Protein AF-A0A924H0B2-F1 (afdb_monomer_lite)

Sequence (111 aa):
MTLRTSGGLRGEFTFEPGPHEYWGKVPMYARLYEPGTTRDMLPYLENARVVRVRKALLIMGQEVIARSTKGKGERYRQTWVCTLERISPDDWPAPPRRGTGFDAADDDAIE

Secondary structure (DSSP, 8-state):
-----S----SEEEEEEPP--TTS---EEEEEE-TTS--BSSPPEEEEEEEEESSSEEEEEEEEE--STTSPPEEEEEEEEE-SSPPPGGGSPPPPPS-SS--TTTTS---

Structure (mmCIF, N/CA/C/O backbone):
data_AF-A0A924H0B2-F1
#
_entry.id   AF-A0A924H0B2-F1
#
loop_
_atom_site.group_PDB
_atom_site.id
_atom_site.type_symbol
_atom_site.label_atom_id
_atom_site.label_alt_id
_atom_site.label_comp_id
_atom_site.label_asym_id
_atom_site.label_entity_id
_atom_site.label_seq_id
_atom_site.pdbx_PDB_ins_code
_atom_site.Cartn_x
_atom_site.Cartn_y
_atom_site.Cartn_z
_atom_site.occupancy
_atom_site.B_iso_or_equiv
_atom_site.auth_seq_id
_atom_site.auth_comp_id
_atom_site.auth_asym_id
_atom_site.auth_atom_id
_atom_site.pdbx_PDB_model_num
ATOM 1 N N . MET A 1 1 ? 13.328 -14.811 9.791 1.00 30.42 1 MET A N 1
ATOM 2 C CA . MET A 1 1 ? 12.867 -13.423 9.588 1.00 30.42 1 MET A CA 1
ATOM 3 C C . MET A 1 1 ? 11.849 -13.124 10.673 1.00 30.42 1 MET A C 1
ATOM 5 O O . MET A 1 1 ? 10.769 -13.695 10.666 1.00 30.42 1 MET A O 1
ATOM 9 N N . THR A 1 2 ? 12.254 -12.364 11.684 1.0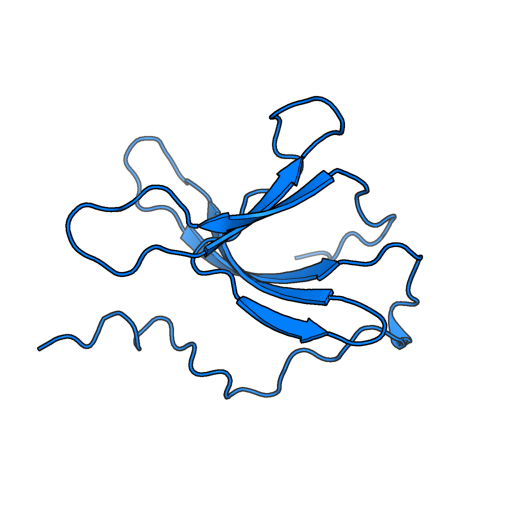0 26.73 2 THR A N 1
ATOM 10 C CA . THR A 1 2 ? 11.450 -12.101 12.881 1.00 26.73 2 THR A CA 1
ATOM 11 C C . THR A 1 2 ? 10.416 -11.027 12.553 1.00 26.73 2 THR A C 1
ATOM 13 O O . THR A 1 2 ? 10.789 -9.889 12.273 1.00 26.73 2 THR A O 1
ATOM 16 N N . LEU A 1 3 ? 9.130 -11.387 12.561 1.00 32.34 3 LEU A N 1
ATOM 17 C CA . LEU A 1 3 ? 8.014 -10.440 12.494 1.00 32.34 3 LEU A CA 1
ATOM 18 C C . LEU A 1 3 ? 8.101 -9.500 13.705 1.00 32.34 3 LEU A C 1
ATOM 20 O O . LEU A 1 3 ? 7.790 -9.887 14.829 1.00 32.34 3 LEU A O 1
ATOM 24 N N . ARG A 1 4 ? 8.564 -8.264 13.488 1.00 35.47 4 ARG A N 1
ATOM 25 C CA . ARG A 1 4 ? 8.480 -7.194 14.485 1.00 35.47 4 ARG A CA 1
ATOM 26 C C . ARG A 1 4 ? 7.049 -6.666 14.503 1.00 35.47 4 ARG A C 1
ATOM 28 O O . ARG A 1 4 ? 6.695 -5.784 13.731 1.00 35.47 4 ARG A O 1
ATOM 35 N N . THR A 1 5 ? 6.218 -7.209 15.382 1.00 55.94 5 THR A N 1
ATOM 36 C CA . THR A 1 5 ? 4.945 -6.591 15.758 1.00 55.94 5 THR A CA 1
ATOM 37 C C . THR A 1 5 ? 5.172 -5.620 16.913 1.00 55.94 5 THR A C 1
ATOM 39 O O . THR A 1 5 ? 5.369 -6.065 18.040 1.00 55.94 5 THR A O 1
ATOM 42 N N . SER A 1 6 ? 5.086 -4.310 16.669 1.00 42.09 6 SER A N 1
ATOM 43 C CA . SER A 1 6 ? 4.732 -3.339 17.719 1.00 42.09 6 SER A CA 1
ATOM 44 C C . SER A 1 6 ? 4.320 -1.993 17.109 1.00 42.09 6 SER A C 1
ATOM 46 O O . SER A 1 6 ? 5.095 -1.044 17.093 1.00 42.09 6 SER A O 1
ATOM 48 N N . GLY A 1 7 ? 3.084 -1.925 16.607 1.00 59.41 7 GLY A N 1
ATOM 49 C CA . GLY A 1 7 ? 2.452 -0.699 16.105 1.00 59.41 7 GLY A CA 1
ATOM 50 C C . GLY A 1 7 ? 2.417 -0.639 14.581 1.00 59.41 7 GLY A C 1
ATOM 51 O O . GLY A 1 7 ? 3.454 -0.558 13.936 1.00 59.41 7 GLY A O 1
ATOM 52 N N . GLY A 1 8 ? 1.217 -0.700 13.998 1.00 72.69 8 GLY A N 1
ATOM 53 C CA . GLY A 1 8 ? 1.047 -0.352 12.586 1.00 72.69 8 GLY A CA 1
ATOM 54 C C . GLY A 1 8 ? 1.469 1.101 12.350 1.00 72.69 8 GLY A C 1
ATOM 55 O O . GLY A 1 8 ? 1.297 1.943 13.234 1.00 72.69 8 GLY A O 1
ATOM 56 N N . LEU A 1 9 ? 2.027 1.390 11.175 1.00 86.88 9 LEU A N 1
ATOM 57 C CA . LEU A 1 9 ? 2.381 2.754 10.785 1.00 86.88 9 LEU A CA 1
ATOM 58 C C . LEU A 1 9 ? 1.115 3.550 10.449 1.00 86.88 9 LEU A C 1
ATOM 60 O O . LEU A 1 9 ? 0.160 3.007 9.893 1.00 86.88 9 LEU A O 1
ATOM 64 N N . ARG A 1 10 ? 1.112 4.838 10.801 1.00 88.56 10 ARG A N 1
ATOM 65 C CA . ARG A 1 10 ? 0.043 5.787 10.471 1.00 88.56 10 ARG A CA 1
ATOM 66 C C . ARG A 1 10 ? 0.618 6.889 9.598 1.00 88.56 10 ARG A C 1
ATOM 68 O O . ARG A 1 10 ? 1.608 7.50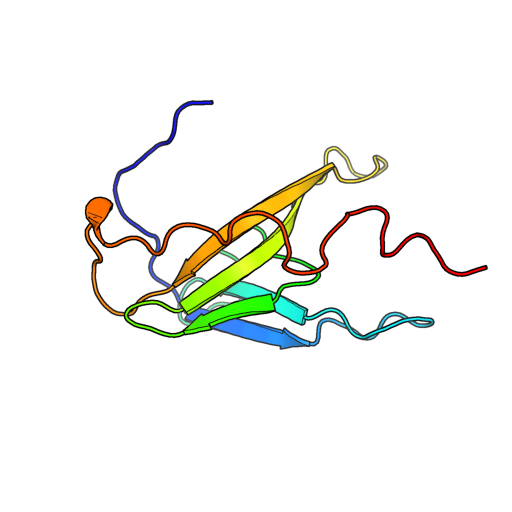2 9.978 1.00 88.56 10 ARG A O 1
ATOM 75 N N . GLY A 1 11 ? -0.029 7.125 8.469 1.00 91.75 11 GLY A N 1
ATOM 76 C CA . GLY A 1 11 ? 0.373 8.118 7.486 1.00 91.75 11 GLY A CA 1
ATOM 77 C C . GLY A 1 11 ? -0.745 8.365 6.483 1.00 91.75 11 GLY A C 1
ATOM 78 O O . GLY A 1 11 ? -1.863 7.870 6.656 1.00 91.75 11 GLY A O 1
ATOM 79 N N . GLU A 1 12 ? -0.432 9.114 5.437 1.00 93.06 12 GLU A N 1
ATOM 80 C CA . GLU A 1 12 ? -1.327 9.329 4.304 1.00 93.06 12 GLU A CA 1
ATOM 81 C C . GLU A 1 12 ? -1.134 8.211 3.285 1.00 93.06 12 GLU A C 1
ATOM 83 O O . GLU A 1 12 ? -0.022 7.939 2.836 1.00 93.06 12 GLU A O 1
ATOM 88 N N . PHE A 1 13 ? -2.222 7.527 2.948 1.00 93.38 13 PHE A N 1
ATOM 89 C CA . PHE A 1 13 ? -2.202 6.416 2.008 1.00 93.38 13 PHE A CA 1
ATOM 90 C C . PHE A 1 13 ? -2.706 6.868 0.636 1.00 93.38 13 PHE A C 1
ATOM 92 O O . PHE A 1 13 ? -3.796 7.438 0.550 1.00 93.38 13 PHE A O 1
ATOM 99 N N . THR A 1 14 ? -1.968 6.550 -0.432 1.00 94.06 14 THR A N 1
ATOM 100 C CA . THR A 1 14 ? -2.450 6.713 -1.812 1.00 94.06 14 THR A CA 1
ATOM 101 C C . THR A 1 14 ? -2.450 5.393 -2.569 1.00 94.06 14 THR A C 1
ATOM 103 O O . THR A 1 14 ? -1.605 4.516 -2.367 1.00 94.06 14 THR A O 1
ATOM 106 N N . PHE A 1 15 ? -3.438 5.265 -3.454 1.00 93.50 15 PHE A N 1
ATOM 107 C CA . PHE A 1 15 ? -3.559 4.183 -4.418 1.00 93.50 15 PHE A CA 1
ATOM 108 C C . PHE A 1 15 ? -3.821 4.796 -5.788 1.00 93.50 15 PHE A C 1
ATOM 110 O O . PHE A 1 15 ? -4.942 5.215 -6.080 1.00 93.50 15 PHE A O 1
ATOM 117 N N . GLU A 1 16 ? -2.777 4.905 -6.598 1.00 93.19 16 GLU A N 1
ATOM 118 C CA . GLU A 1 16 ? -2.791 5.727 -7.806 1.00 93.19 16 GLU A CA 1
ATOM 119 C C . GLU A 1 16 ? -2.050 5.051 -8.962 1.00 93.19 16 GLU A C 1
ATOM 121 O O . GLU A 1 16 ? -1.199 4.190 -8.725 1.00 93.19 16 GLU A O 1
ATOM 126 N N . PRO A 1 17 ? -2.366 5.401 -10.219 1.00 90.94 17 PRO A N 1
ATOM 127 C CA . PRO A 1 17 ? -1.589 4.937 -11.355 1.00 90.94 17 PRO A CA 1
ATOM 128 C C . PRO A 1 17 ? -0.146 5.444 -11.250 1.00 90.94 17 PRO A C 1
ATOM 130 O O . PRO A 1 17 ? 0.096 6.624 -10.996 1.00 90.94 17 PRO A O 1
ATOM 133 N N . GLY A 1 18 ? 0.812 4.548 -11.454 1.00 84.38 18 GLY A N 1
ATOM 134 C CA . GLY A 1 18 ? 2.220 4.880 -11.589 1.00 84.38 18 GLY A CA 1
ATOM 135 C C . GLY A 1 18 ? 2.502 5.681 -12.866 1.00 84.38 18 GLY A C 1
ATOM 136 O O . GLY A 1 18 ? 1.623 5.850 -13.718 1.00 84.38 18 GLY A O 1
ATOM 137 N N . PRO A 1 19 ? 3.736 6.187 -13.027 1.00 81.25 19 PRO A N 1
ATOM 138 C CA . PRO A 1 19 ? 4.137 6.865 -14.247 1.00 81.25 19 PRO A CA 1
ATOM 139 C C . PRO A 1 19 ? 3.943 5.926 -15.441 1.00 81.25 19 PRO A C 1
ATOM 141 O O . PRO A 1 19 ? 4.244 4.735 -15.371 1.00 81.25 19 PRO A O 1
ATOM 144 N N . HIS A 1 20 ? 3.413 6.471 -16.533 1.00 65.88 20 HIS A N 1
ATOM 145 C CA . HIS A 1 20 ? 3.164 5.708 -17.747 1.00 65.88 20 HIS A CA 1
ATOM 146 C C . HIS A 1 20 ? 4.500 5.206 -18.309 1.00 65.88 20 HIS A C 1
ATOM 148 O O . HIS A 1 20 ? 5.316 5.996 -18.786 1.00 65.88 20 HIS A O 1
ATOM 154 N N . GLU A 1 21 ? 4.734 3.896 -18.268 1.00 63.69 21 GLU A N 1
ATOM 155 C CA . GLU A 1 21 ? 5.851 3.302 -18.997 1.00 63.69 21 GLU A CA 1
ATOM 156 C C . GLU A 1 21 ? 5.509 3.267 -20.491 1.00 63.69 21 GLU A C 1
ATOM 158 O O . GLU A 1 21 ? 4.360 3.066 -20.879 1.00 63.69 21 GLU A O 1
ATOM 163 N N . TYR A 1 22 ? 6.497 3.513 -21.350 1.00 49.81 22 TYR A N 1
ATOM 164 C CA . TYR A 1 22 ? 6.289 3.795 -22.777 1.00 49.81 22 TYR A CA 1
ATOM 165 C C . TYR A 1 22 ? 5.663 2.638 -23.593 1.00 49.81 22 TYR A C 1
ATOM 167 O O . TYR A 1 22 ? 5.366 2.839 -24.767 1.00 49.81 22 TYR A O 1
ATOM 175 N N . TRP A 1 23 ? 5.448 1.451 -23.008 1.00 53.72 23 TRP A N 1
ATOM 176 C CA . TRP A 1 23 ? 5.117 0.228 -23.754 1.00 53.72 23 TRP A CA 1
ATOM 177 C C . TRP A 1 23 ? 4.207 -0.777 -23.014 1.00 53.72 23 TRP A C 1
ATOM 179 O O . TRP A 1 23 ? 4.209 -1.954 -23.364 1.00 53.72 23 TRP A O 1
ATOM 189 N N . GLY A 1 24 ? 3.426 -0.375 -22.000 1.00 63.91 24 GLY A N 1
ATOM 190 C CA . GLY A 1 24 ? 2.676 -1.350 -21.188 1.00 63.91 24 GLY A CA 1
ATOM 191 C C . GLY A 1 24 ? 1.443 -0.833 -20.446 1.00 63.91 24 GLY A C 1
ATOM 192 O O . GLY A 1 24 ? 1.040 0.322 -20.578 1.00 63.91 24 GLY A O 1
ATOM 193 N N . LYS A 1 25 ? 0.826 -1.727 -19.657 1.00 65.69 25 LYS A N 1
ATOM 194 C CA . LYS A 1 25 ? -0.258 -1.386 -18.720 1.00 65.69 25 LYS A CA 1
ATOM 195 C C . LYS A 1 25 ? 0.279 -0.410 -17.676 1.00 65.69 25 LYS A C 1
ATOM 197 O O . LYS A 1 25 ? 1.357 -0.632 -17.138 1.00 65.69 25 LYS A O 1
ATOM 202 N N . VAL A 1 26 ? -0.494 0.624 -17.352 1.00 76.81 26 VAL A N 1
ATOM 203 C CA . VAL A 1 26 ? -0.141 1.546 -16.267 1.00 76.81 26 VAL A CA 1
ATOM 204 C C . VAL A 1 26 ? -0.197 0.771 -14.942 1.00 76.81 26 VAL A C 1
ATOM 206 O O . VAL A 1 26 ? -1.286 0.310 -14.574 1.00 76.81 26 VAL A O 1
ATOM 209 N N . PRO A 1 27 ? 0.935 0.562 -14.242 1.00 85.00 27 PRO A N 1
ATOM 210 C CA . PRO A 1 27 ? 0.922 -0.156 -12.978 1.00 85.00 27 PRO A CA 1
ATOM 211 C C . PRO A 1 27 ? 0.182 0.685 -11.940 1.00 85.00 27 PRO A C 1
ATOM 213 O O . PRO A 1 27 ? 0.247 1.909 -11.958 1.00 85.00 27 PRO A O 1
ATOM 216 N N . MET A 1 28 ? -0.523 0.045 -11.015 1.00 91.94 28 MET A N 1
ATOM 217 C CA . MET A 1 28 ? -1.076 0.739 -9.852 1.00 91.94 28 MET A CA 1
ATOM 218 C C . MET A 1 28 ? -0.044 0.714 -8.729 1.00 91.94 28 MET A C 1
ATOM 220 O O . MET A 1 28 ? 0.530 -0.341 -8.453 1.00 91.94 28 MET A O 1
ATOM 224 N N . TYR A 1 29 ? 0.183 1.84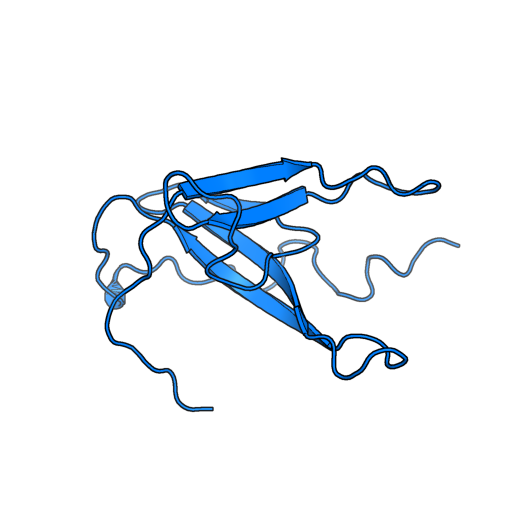9 -8.076 1.00 93.12 29 TYR A N 1
ATOM 225 C CA . TYR A 1 29 ? 1.078 1.975 -6.932 1.00 93.12 29 TYR A CA 1
ATOM 226 C C . TYR A 1 29 ? 0.293 2.168 -5.642 1.00 93.12 29 TYR A C 1
ATOM 228 O O . TYR A 1 29 ? -0.713 2.875 -5.608 1.00 93.12 29 TYR A O 1
ATOM 236 N N . ALA A 1 30 ? 0.769 1.534 -4.571 1.00 94.44 30 ALA A N 1
ATOM 237 C CA . ALA A 1 30 ? 0.290 1.771 -3.214 1.00 94.44 30 ALA A CA 1
ATOM 238 C C . ALA A 1 30 ? 1.417 2.384 -2.381 1.00 94.44 30 ALA A C 1
ATOM 240 O O . ALA A 1 30 ? 2.492 1.786 -2.265 1.00 94.44 30 ALA A O 1
ATOM 241 N N . ARG A 1 31 ? 1.177 3.575 -1.824 1.00 94.12 31 ARG A N 1
ATOM 242 C CA . ARG A 1 31 ? 2.185 4.371 -1.109 1.00 94.12 31 ARG A CA 1
ATOM 243 C C . ARG A 1 31 ? 1.655 4.809 0.247 1.00 94.12 31 ARG A C 1
ATOM 245 O O . ARG A 1 31 ? 0.461 5.055 0.408 1.00 94.12 31 ARG A O 1
ATOM 252 N N . LEU A 1 32 ? 2.551 4.864 1.228 1.00 93.75 32 LEU A N 1
ATOM 253 C CA . LEU A 1 32 ? 2.269 5.381 2.562 1.00 93.75 32 LEU A CA 1
ATOM 254 C C . LEU A 1 32 ? 3.279 6.483 2.863 1.00 93.75 32 LEU A C 1
ATOM 256 O O . LEU A 1 32 ? 4.472 6.196 2.961 1.00 93.75 32 LEU A O 1
ATOM 260 N N . TYR A 1 33 ? 2.799 7.708 3.041 1.00 92.81 33 TYR A N 1
ATOM 261 C CA . TYR A 1 33 ? 3.625 8.888 3.266 1.00 92.81 33 TYR A CA 1
ATOM 262 C C . TYR A 1 33 ? 3.484 9.435 4.677 1.00 92.81 33 TYR A C 1
ATOM 264 O O . TYR A 1 33 ? 2.445 9.291 5.327 1.00 92.81 33 TYR A O 1
ATOM 272 N N . GLU A 1 34 ? 4.526 10.124 5.126 1.00 93.38 34 GLU A N 1
ATOM 273 C CA . GLU A 1 34 ? 4.445 10.961 6.315 1.00 93.38 34 GLU A CA 1
ATOM 274 C C . GLU A 1 34 ? 3.510 12.156 6.027 1.00 93.38 34 GLU A C 1
ATOM 276 O O . GLU A 1 34 ? 3.717 12.837 5.016 1.00 93.38 34 GLU A O 1
ATOM 281 N N . PRO A 1 35 ? 2.483 12.416 6.867 1.00 90.38 35 PRO A N 1
ATOM 282 C CA . PRO A 1 35 ? 1.473 13.440 6.596 1.00 90.38 35 PRO A CA 1
ATOM 283 C C . PRO A 1 35 ? 2.069 14.818 6.303 1.00 90.38 35 PRO A C 1
ATOM 285 O O . PRO A 1 35 ? 2.962 15.280 7.015 1.00 90.38 35 PRO A O 1
ATOM 288 N N . GLY A 1 36 ? 1.567 15.484 5.261 1.00 90.44 36 GLY A N 1
ATOM 289 C CA . GLY A 1 36 ? 2.082 16.786 4.820 1.00 90.44 36 GLY A CA 1
ATOM 290 C C . GLY A 1 36 ? 3.458 16.748 4.138 1.00 90.44 36 GLY A C 1
ATOM 291 O O . GLY A 1 36 ? 4.051 17.801 3.904 1.00 90.44 36 GLY A O 1
ATOM 292 N N . THR A 1 37 ? 3.976 15.563 3.805 1.00 91.81 37 THR A N 1
ATOM 293 C CA . THR A 1 37 ? 5.242 15.390 3.078 1.00 91.81 37 THR A CA 1
ATOM 294 C C . THR A 1 37 ? 5.066 14.446 1.888 1.00 91.81 37 THR A C 1
ATOM 296 O O . THR A 1 37 ? 4.060 13.756 1.760 1.00 91.81 37 THR A O 1
ATOM 299 N N . THR A 1 38 ? 6.080 14.360 1.026 1.00 88.12 38 THR A N 1
ATOM 300 C CA . THR A 1 38 ? 6.163 13.343 -0.038 1.00 88.12 38 THR A CA 1
ATOM 301 C C . THR A 1 38 ? 7.088 12.184 0.339 1.00 88.12 38 THR A C 1
ATOM 303 O O . THR A 1 38 ? 7.551 11.446 -0.532 1.00 88.12 38 THR A O 1
ATOM 306 N N . ARG A 1 39 ? 7.451 12.062 1.623 1.00 91.00 39 ARG A N 1
ATOM 307 C CA . ARG A 1 39 ? 8.407 11.062 2.094 1.00 91.00 39 ARG A CA 1
ATOM 308 C C . ARG A 1 39 ? 7.693 9.735 2.318 1.00 91.00 39 ARG A C 1
ATOM 310 O O . ARG A 1 39 ? 6.853 9.629 3.209 1.00 91.00 39 ARG A O 1
ATOM 317 N N . ASP A 1 40 ? 8.080 8.720 1.552 1.00 89.31 40 ASP A N 1
ATOM 318 C CA . ASP A 1 40 ? 7.600 7.354 1.749 1.00 89.31 40 ASP A CA 1
ATOM 319 C C . ASP A 1 40 ? 8.048 6.812 3.124 1.00 89.31 40 ASP A C 1
ATOM 321 O O . ASP A 1 40 ? 9.232 6.831 3.475 1.00 89.31 40 ASP A O 1
ATOM 325 N N . MET A 1 41 ? 7.090 6.324 3.914 1.00 89.69 41 MET A N 1
ATOM 326 C CA . MET A 1 41 ? 7.314 5.654 5.204 1.00 89.69 41 MET A CA 1
ATOM 327 C C . MET A 1 41 ? 7.605 4.159 5.038 1.00 89.69 41 MET A C 1
ATOM 329 O O . MET A 1 41 ? 8.193 3.536 5.923 1.00 89.69 41 MET A O 1
ATOM 333 N N . LEU A 1 42 ? 7.167 3.586 3.918 1.00 89.12 42 LEU A N 1
ATOM 334 C CA . LEU A 1 42 ? 7.406 2.211 3.502 1.00 89.12 42 LEU A CA 1
ATOM 335 C C . LEU A 1 42 ? 7.809 2.205 2.025 1.00 89.12 42 LEU A C 1
ATOM 337 O O . LEU A 1 42 ? 7.329 3.056 1.276 1.00 89.12 42 LEU A O 1
ATOM 341 N N . PRO A 1 43 ? 8.624 1.235 1.580 1.00 89.69 43 PRO A N 1
ATOM 342 C CA . PRO A 1 43 ? 8.769 0.955 0.157 1.00 89.69 43 PRO A CA 1
ATOM 343 C C . PRO A 1 43 ? 7.393 0.803 -0.502 1.00 89.69 43 PRO A C 1
ATOM 345 O O . PRO A 1 43 ? 6.533 0.102 0.026 1.00 89.69 43 PRO A O 1
ATOM 348 N N . TYR A 1 44 ? 7.165 1.471 -1.629 1.00 90.25 44 TYR A N 1
ATOM 349 C CA . TYR A 1 44 ? 5.885 1.380 -2.324 1.00 90.25 44 TYR A CA 1
ATOM 350 C C . TYR A 1 44 ? 5.661 -0.016 -2.912 1.00 90.25 44 TYR A C 1
ATOM 352 O O . TYR A 1 44 ? 6.610 -0.750 -3.200 1.00 90.25 44 TYR A O 1
ATOM 360 N N . LEU A 1 45 ? 4.392 -0.372 -3.111 1.00 91.50 45 LEU A N 1
ATOM 361 C CA . LEU A 1 45 ? 4.034 -1.586 -3.838 1.00 91.50 45 LEU A CA 1
ATOM 362 C C . LEU A 1 45 ? 3.784 -1.264 -5.311 1.00 91.50 45 LEU A C 1
ATOM 364 O O . LEU A 1 45 ? 2.888 -0.481 -5.619 1.00 91.50 45 LEU A O 1
ATOM 368 N N . GLU A 1 46 ? 4.529 -1.908 -6.205 1.00 90.31 46 GLU A N 1
ATOM 369 C CA . GLU A 1 46 ? 4.257 -1.974 -7.643 1.00 90.31 46 GLU A CA 1
ATOM 370 C C . GLU A 1 46 ? 3.150 -2.989 -7.944 1.00 90.31 46 GLU A C 1
ATOM 372 O O . GLU A 1 46 ? 2.930 -3.938 -7.180 1.00 90.31 46 GLU A O 1
ATOM 377 N N . ASN A 1 47 ? 2.461 -2.811 -9.078 1.00 89.69 47 ASN A N 1
ATOM 378 C CA . ASN A 1 47 ? 1.379 -3.695 -9.530 1.00 89.69 47 ASN A CA 1
ATOM 379 C C . ASN A 1 47 ? 0.327 -3.956 -8.438 1.00 89.69 47 ASN A C 1
ATOM 381 O O . ASN A 1 47 ? -0.238 -5.049 -8.332 1.00 89.69 47 ASN A O 1
ATOM 385 N N . ALA A 1 48 ? 0.093 -2.947 -7.601 1.00 91.56 48 ALA A N 1
ATOM 386 C CA . ALA A 1 48 ? -0.725 -3.044 -6.417 1.00 91.56 48 ALA A CA 1
ATOM 387 C C . ALA A 1 48 ? -2.200 -3.217 -6.783 1.00 91.56 48 ALA A C 1
ATOM 389 O O . ALA A 1 48 ? -2.724 -2.596 -7.704 1.00 91.56 48 ALA A O 1
ATOM 390 N N . ARG A 1 49 ? -2.910 -4.064 -6.043 1.00 90.12 49 ARG A N 1
ATOM 391 C CA . ARG A 1 49 ? -4.334 -4.328 -6.260 1.00 90.12 49 ARG A CA 1
ATOM 392 C C . ARG A 1 49 ? -5.060 -4.400 -4.935 1.00 90.12 49 ARG A C 1
ATOM 394 O O . ARG A 1 49 ? -4.591 -5.034 -3.988 1.00 90.12 49 ARG A O 1
ATOM 401 N N . VAL A 1 50 ? -6.248 -3.808 -4.900 1.00 90.06 50 VAL A N 1
ATOM 402 C CA . VAL A 1 50 ? -7.201 -4.025 -3.815 1.00 90.06 50 VAL A CA 1
ATOM 403 C C . VAL A 1 50 ? -7.781 -5.426 -3.968 1.00 90.06 50 VAL A C 1
ATOM 405 O O . VAL A 1 50 ? -8.494 -5.709 -4.927 1.00 90.06 50 VAL A O 1
ATOM 408 N N . VAL A 1 51 ? -7.478 -6.313 -3.025 1.00 87.88 51 VAL A N 1
ATOM 409 C CA . VAL A 1 51 ? -7.961 -7.704 -3.063 1.00 87.88 51 VAL A CA 1
ATOM 410 C C . VAL A 1 51 ? -9.194 -7.924 -2.192 1.00 87.88 51 VAL A C 1
ATOM 412 O O . VAL A 1 51 ? -9.926 -8.895 -2.383 1.00 87.88 51 VAL A O 1
ATOM 415 N N . ARG A 1 52 ? -9.434 -7.046 -1.211 1.00 82.25 52 ARG A N 1
ATOM 416 C CA . ARG A 1 52 ? -10.607 -7.112 -0.333 1.00 82.25 52 ARG A CA 1
ATOM 417 C C . ARG A 1 52 ? -10.876 -5.762 0.329 1.00 82.25 52 ARG A C 1
ATOM 419 O O . ARG A 1 52 ? -9.944 -5.117 0.798 1.00 82.25 52 ARG A O 1
ATOM 426 N N . VAL A 1 53 ? -12.156 -5.406 0.450 1.00 83.50 53 VAL A N 1
ATOM 427 C CA . VAL A 1 53 ? -12.640 -4.262 1.239 1.00 83.50 53 VAL A CA 1
ATOM 428 C C . VAL A 1 53 ? -13.691 -4.775 2.226 1.00 83.50 53 VAL A C 1
ATOM 430 O O . VAL A 1 53 ? -14.761 -5.219 1.816 1.00 83.50 53 VAL A O 1
ATOM 433 N N . ARG A 1 54 ? -13.363 -4.813 3.522 1.00 80.25 54 ARG A N 1
ATOM 434 C CA . ARG A 1 54 ? -14.310 -5.118 4.618 1.00 80.25 54 ARG A CA 1
ATOM 435 C C . ARG A 1 54 ? -14.020 -4.187 5.801 1.00 80.25 54 ARG A C 1
ATOM 437 O O . ARG A 1 54 ? -14.035 -2.981 5.619 1.00 80.25 54 ARG A O 1
ATOM 444 N N . LYS A 1 55 ? -13.688 -4.733 6.980 1.00 77.19 55 LYS A N 1
ATOM 445 C CA . LYS A 1 55 ? -13.185 -3.966 8.137 1.00 77.19 55 LYS A CA 1
ATOM 446 C C . LYS A 1 55 ? -11.839 -3.278 7.854 1.00 77.19 55 LYS A C 1
ATOM 448 O O . LYS A 1 55 ? -11.501 -2.303 8.504 1.00 77.19 55 LYS A O 1
ATOM 453 N N . ALA A 1 56 ? -11.081 -3.810 6.895 1.00 85.06 56 ALA A N 1
ATOM 454 C CA . ALA A 1 56 ? -9.826 -3.261 6.399 1.00 85.06 56 ALA A CA 1
ATOM 455 C C . ALA A 1 56 ? -9.816 -3.285 4.871 1.00 85.06 56 ALA A C 1
ATOM 457 O O . ALA A 1 56 ? -10.497 -4.112 4.245 1.00 85.06 56 ALA A O 1
ATOM 458 N N . LEU A 1 57 ? -8.978 -2.432 4.300 1.00 88.62 57 LEU A N 1
ATOM 459 C CA . LEU A 1 57 ? -8.556 -2.498 2.916 1.00 88.62 57 LEU A CA 1
ATOM 460 C C . LEU A 1 57 ? -7.316 -3.398 2.828 1.00 88.62 57 LEU A C 1
ATOM 462 O O . LEU A 1 57 ? -6.294 -3.118 3.448 1.00 88.62 57 LEU A O 1
ATOM 466 N N . LEU A 1 58 ? -7.417 -4.499 2.084 1.00 89.88 58 LEU A N 1
ATOM 467 C CA . LEU A 1 58 ? -6.305 -5.419 1.856 1.00 89.88 58 LEU A CA 1
ATOM 468 C C . LEU A 1 58 ? -5.710 -5.155 0.476 1.00 89.88 58 LEU A C 1
ATOM 470 O O . LEU A 1 58 ? -6.405 -5.304 -0.535 1.00 89.88 58 LEU A O 1
ATOM 474 N N . ILE A 1 59 ? -4.434 -4.787 0.442 1.00 90.81 59 ILE A N 1
ATOM 475 C CA . ILE A 1 59 ? -3.713 -4.451 -0.786 1.00 90.81 59 ILE A CA 1
ATOM 476 C C . ILE A 1 59 ? -2.571 -5.433 -0.960 1.00 90.81 59 ILE A C 1
ATOM 478 O O . ILE A 1 59 ? -1.805 -5.667 -0.032 1.00 90.81 59 ILE A O 1
ATOM 482 N N . MET A 1 60 ? -2.456 -6.017 -2.146 1.00 91.06 60 MET A N 1
ATOM 483 C CA . MET A 1 60 ? -1.337 -6.884 -2.507 1.00 91.06 60 MET A CA 1
ATOM 484 C C . MET A 1 60 ? -0.556 -6.257 -3.649 1.00 91.06 60 MET A C 1
ATOM 486 O O . MET A 1 60 ? -1.164 -5.668 -4.535 1.00 91.06 60 MET A O 1
ATOM 490 N N . GLY A 1 61 ? 0.760 -6.429 -3.657 1.00 90.38 61 GLY A N 1
ATOM 491 C CA . GLY A 1 61 ? 1.625 -5.953 -4.735 1.00 90.38 61 GLY A CA 1
ATOM 492 C C . GLY A 1 61 ? 3.056 -6.453 -4.572 1.00 90.38 61 GLY A C 1
ATOM 493 O O . GLY A 1 61 ? 3.318 -7.354 -3.766 1.00 90.38 61 GLY A O 1
ATOM 494 N N . GLN A 1 62 ? 3.968 -5.877 -5.347 1.00 90.12 62 GLN A N 1
ATOM 495 C CA . GLN A 1 62 ? 5.394 -6.183 -5.318 1.00 90.12 62 GLN A CA 1
ATOM 496 C C . GLN A 1 62 ? 6.164 -5.043 -4.663 1.00 90.12 62 GLN A C 1
ATOM 498 O O . GLN A 1 62 ? 6.153 -3.920 -5.145 1.00 90.12 62 GLN A O 1
ATOM 503 N N . GLU A 1 63 ? 6.861 -5.344 -3.580 1.00 89.12 63 GLU A N 1
ATOM 504 C CA . GLU A 1 63 ? 7.874 -4.457 -3.027 1.00 89.12 63 GLU A CA 1
ATOM 505 C C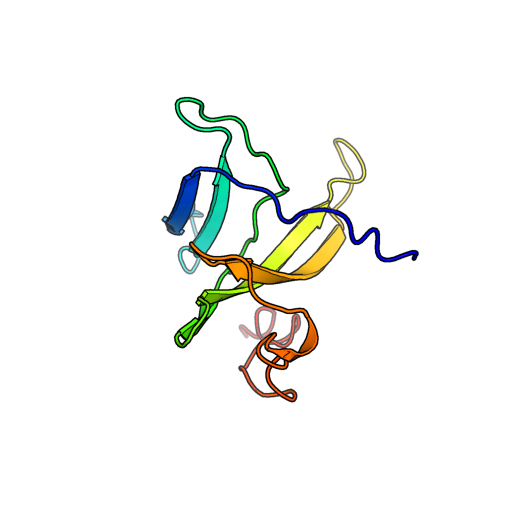 . GLU A 1 63 ? 9.191 -4.680 -3.773 1.00 89.12 63 GLU A C 1
ATOM 507 O O . GLU A 1 63 ? 9.649 -5.822 -3.884 1.00 89.12 63 GLU A O 1
ATOM 512 N N . VAL A 1 64 ? 9.800 -3.606 -4.278 1.00 82.56 64 VAL A N 1
ATOM 513 C CA . VAL A 1 64 ? 11.084 -3.665 -4.986 1.00 82.56 64 VAL A CA 1
ATOM 514 C C . VAL A 1 64 ? 12.196 -3.135 -4.090 1.00 82.56 64 VAL A C 1
ATOM 516 O O . VAL A 1 64 ? 12.260 -1.947 -3.784 1.00 82.56 64 VAL A O 1
ATOM 519 N N . ILE A 1 65 ? 13.111 -4.017 -3.692 1.00 80.56 65 ILE A N 1
ATOM 520 C CA . ILE A 1 65 ? 14.283 -3.663 -2.891 1.00 80.56 65 ILE A CA 1
ATOM 521 C C . ILE A 1 65 ? 15.493 -3.582 -3.820 1.00 80.56 65 ILE A C 1
ATOM 523 O O . ILE A 1 65 ? 15.998 -4.592 -4.321 1.00 80.56 65 ILE A O 1
ATOM 527 N N . ALA A 1 66 ? 15.980 -2.365 -4.057 1.00 69.56 66 ALA A N 1
ATOM 528 C CA . ALA A 1 66 ? 17.195 -2.152 -4.833 1.00 69.56 66 ALA A CA 1
ATOM 529 C C . ALA A 1 66 ? 18.417 -2.681 -4.058 1.00 69.56 66 ALA A C 1
ATOM 531 O O . ALA A 1 66 ? 18.752 -2.171 -2.991 1.00 69.56 66 ALA A O 1
ATOM 532 N N . ARG A 1 67 ? 19.108 -3.698 -4.594 1.00 65.38 67 ARG A N 1
ATOM 533 C CA . ARG A 1 67 ? 20.343 -4.233 -3.986 1.00 65.38 67 ARG A CA 1
ATOM 534 C C . ARG A 1 67 ? 21.585 -3.373 -4.262 1.00 65.38 67 ARG A C 1
ATOM 536 O O . ARG A 1 67 ? 22.523 -3.415 -3.474 1.00 65.38 67 ARG A O 1
ATOM 543 N N . SER A 1 68 ? 21.620 -2.618 -5.365 1.00 57.88 68 SER A N 1
ATOM 544 C CA . SER A 1 68 ? 22.692 -1.664 -5.707 1.00 57.88 68 SER A CA 1
ATOM 545 C C . SER A 1 68 ? 22.313 -0.807 -6.924 1.00 57.88 68 SER A C 1
ATOM 547 O O . SER A 1 68 ? 21.376 -1.139 -7.646 1.00 57.88 68 SER A O 1
ATOM 549 N N . THR A 1 69 ? 23.087 0.245 -7.214 1.00 58.59 69 THR A N 1
ATOM 550 C CA . THR A 1 69 ? 22.896 1.179 -8.348 1.00 58.59 69 THR A CA 1
ATOM 551 C C . THR A 1 69 ? 22.924 0.525 -9.739 1.00 58.59 69 THR A C 1
ATOM 553 O O . THR A 1 69 ? 22.585 1.180 -10.719 1.00 58.59 69 THR A O 1
ATOM 556 N N . LYS A 1 70 ? 23.361 -0.738 -9.853 1.00 58.97 70 LYS A N 1
ATOM 557 C CA . LYS A 1 70 ? 23.448 -1.491 -11.121 1.00 58.97 70 LYS A CA 1
ATOM 558 C C . LYS A 1 70 ? 22.828 -2.896 -11.059 1.00 58.97 70 LYS A C 1
ATOM 560 O O . LYS A 1 70 ? 22.860 -3.614 -12.054 1.00 58.97 70 LYS A O 1
ATOM 565 N N . GLY A 1 71 ? 22.321 -3.324 -9.903 1.00 59.00 71 GLY A N 1
ATOM 566 C CA . GLY A 1 71 ? 21.717 -4.646 -9.730 1.00 59.00 71 GLY A CA 1
ATOM 567 C C . GLY A 1 71 ? 20.225 -4.632 -10.054 1.00 59.00 71 GLY A C 1
ATOM 568 O O . GLY A 1 71 ? 19.542 -3.655 -9.759 1.00 59.00 71 GLY A O 1
ATOM 569 N N . LYS A 1 72 ? 19.702 -5.732 -10.613 1.00 63.91 72 LYS A N 1
ATOM 570 C CA . LYS A 1 72 ? 18.248 -5.939 -10.690 1.00 63.91 72 LYS A CA 1
ATOM 571 C C . LYS A 1 72 ? 17.683 -5.932 -9.262 1.00 63.91 72 LYS A C 1
ATOM 573 O O . LYS A 1 72 ? 18.205 -6.640 -8.400 1.00 63.91 72 LYS A O 1
ATOM 578 N N . GLY A 1 73 ? 16.674 -5.097 -9.009 1.00 70.75 73 GLY A N 1
ATOM 579 C CA . GLY A 1 73 ? 15.997 -5.038 -7.714 1.00 70.75 73 GLY A CA 1
ATOM 580 C C . GLY A 1 73 ? 15.326 -6.370 -7.392 1.00 70.75 73 GLY A C 1
ATOM 581 O O . GLY A 1 73 ? 14.794 -7.034 -8.283 1.00 70.75 73 GLY A O 1
ATOM 582 N N . GLU A 1 74 ? 15.365 -6.777 -6.128 1.00 80.62 74 GLU A N 1
ATOM 583 C CA . GLU A 1 74 ? 14.619 -7.952 -5.692 1.00 80.62 74 GLU A CA 1
ATOM 584 C C . GLU A 1 74 ? 13.157 -7.592 -5.499 1.00 80.62 74 GLU A C 1
ATOM 586 O O . GLU A 1 74 ? 12.841 -6.592 -4.858 1.00 80.62 74 GLU A O 1
ATOM 591 N N . ARG A 1 75 ? 12.271 -8.421 -6.050 1.00 82.56 75 ARG A N 1
ATOM 592 C CA . ARG A 1 75 ? 10.828 -8.227 -5.963 1.00 82.56 75 ARG A CA 1
ATOM 593 C C . ARG A 1 75 ? 10.244 -9.202 -4.953 1.00 82.56 75 ARG A C 1
ATOM 595 O O . ARG A 1 75 ? 10.360 -10.415 -5.119 1.00 82.56 75 ARG A O 1
ATOM 602 N N . TYR A 1 76 ? 9.584 -8.673 -3.932 1.00 84.94 76 TYR A N 1
ATOM 603 C CA . TYR A 1 76 ? 8.929 -9.452 -2.889 1.00 84.94 76 TYR A CA 1
ATOM 604 C C . TYR A 1 76 ? 7.427 -9.216 -2.927 1.00 84.94 76 TYR A C 1
ATOM 606 O O . TYR A 1 76 ? 6.962 -8.080 -2.911 1.00 84.94 76 TYR A O 1
ATOM 614 N N . ARG A 1 77 ? 6.639 -10.293 -2.943 1.00 87.62 77 ARG A N 1
ATOM 615 C CA . ARG A 1 77 ? 5.185 -10.171 -2.815 1.00 87.62 77 ARG A CA 1
ATOM 616 C C . ARG A 1 77 ? 4.845 -9.742 -1.393 1.00 87.62 77 ARG A C 1
ATOM 618 O O . ARG A 1 77 ? 5.172 -10.450 -0.444 1.00 87.62 77 ARG A O 1
ATOM 625 N N . GLN A 1 78 ? 4.142 -8.626 -1.269 1.00 88.62 78 GLN A N 1
ATOM 626 C CA . GLN A 1 78 ? 3.724 -8.071 0.012 1.00 88.62 78 GLN A CA 1
ATOM 627 C C . GLN A 1 78 ? 2.210 -7.929 0.089 1.00 88.62 78 GLN A C 1
ATOM 629 O O . GLN A 1 78 ? 1.489 -7.957 -0.913 1.00 88.62 78 GLN A O 1
ATOM 634 N N . THR A 1 79 ? 1.713 -7.829 1.317 1.00 88.12 79 THR A N 1
ATOM 635 C CA . THR A 1 79 ? 0.302 -7.575 1.599 1.00 88.12 79 THR A CA 1
ATOM 636 C C . THR A 1 79 ? 0.192 -6.537 2.700 1.00 88.12 79 THR A C 1
ATOM 638 O O . THR A 1 79 ? 0.676 -6.751 3.809 1.00 88.12 79 THR A O 1
ATOM 641 N N . TRP A 1 80 ? -0.446 -5.414 2.390 1.00 90.25 80 TRP A N 1
ATOM 642 C CA . TRP A 1 80 ? -0.727 -4.343 3.334 1.00 90.25 80 TRP A CA 1
ATOM 643 C C . TRP A 1 80 ? -2.164 -4.445 3.829 1.00 90.25 80 TRP A C 1
ATOM 645 O O . TRP A 1 80 ? -3.099 -4.607 3.042 1.00 90.25 80 TRP A O 1
ATOM 655 N N . VAL A 1 81 ? -2.328 -4.336 5.146 1.00 89.38 81 VAL A N 1
ATOM 656 C CA . VAL A 1 81 ? -3.629 -4.219 5.808 1.00 89.38 81 VAL A CA 1
ATOM 657 C C . VAL A 1 81 ? -3.804 -2.756 6.197 1.00 89.38 81 VAL A C 1
ATOM 659 O O . VAL A 1 81 ? -3.201 -2.284 7.159 1.00 89.38 81 VAL A O 1
ATOM 662 N N . CYS A 1 82 ? -4.615 -2.033 5.437 1.00 89.88 82 CYS A N 1
ATOM 663 C CA . CYS A 1 82 ? -4.874 -0.614 5.637 1.00 89.88 82 CYS A CA 1
ATOM 664 C C . CYS A 1 82 ? -6.198 -0.434 6.386 1.00 89.88 82 CYS A C 1
ATOM 666 O O . CYS A 1 82 ? -7.232 -0.984 6.002 1.00 89.88 82 CYS A O 1
ATOM 668 N N . THR A 1 83 ? -6.174 0.325 7.475 1.00 89.06 83 THR A N 1
ATOM 669 C CA . THR A 1 83 ? -7.333 0.529 8.347 1.00 89.06 83 THR A CA 1
ATOM 670 C C . THR A 1 83 ? -7.220 1.862 9.078 1.00 89.06 83 THR A C 1
ATOM 672 O O . THR A 1 83 ? -6.120 2.285 9.433 1.00 89.06 83 THR A O 1
ATOM 675 N N . LEU A 1 84 ? -8.360 2.514 9.310 1.00 86.12 84 LEU A N 1
ATOM 676 C CA . LEU A 1 84 ? -8.446 3.720 10.140 1.00 86.12 84 LEU A CA 1
ATOM 677 C C . LEU A 1 84 ? -8.385 3.380 11.638 1.00 86.12 84 LEU A C 1
ATOM 679 O O . LEU A 1 84 ? -7.901 4.166 12.453 1.00 86.12 84 LEU A O 1
ATOM 683 N N . GLU A 1 85 ? -8.841 2.182 11.997 1.00 83.94 85 GLU A N 1
ATOM 684 C CA . GLU A 1 85 ? -8.913 1.694 13.370 1.00 83.94 85 GLU A CA 1
ATOM 685 C C . GLU A 1 85 ? -7.873 0.606 13.626 1.00 83.94 85 GLU A C 1
ATOM 687 O O . GLU A 1 85 ? -7.396 -0.066 12.709 1.00 83.94 85 GLU A O 1
ATOM 692 N N . ARG A 1 86 ? -7.509 0.396 14.892 1.00 77.62 86 ARG A N 1
ATOM 693 C CA . ARG A 1 86 ? -6.622 -0.712 15.247 1.00 77.62 86 ARG A CA 1
ATOM 694 C C . ARG A 1 86 ? -7.399 -2.022 15.133 1.00 77.62 86 ARG A C 1
ATOM 696 O O . ARG A 1 86 ? -8.349 -2.234 15.874 1.00 77.62 86 ARG A O 1
ATOM 703 N N . ILE A 1 87 ? -6.957 -2.907 14.246 1.00 74.19 87 ILE A N 1
ATOM 704 C CA . ILE A 1 87 ? -7.554 -4.235 14.075 1.00 74.19 87 ILE A CA 1
ATOM 705 C C . ILE A 1 87 ? -6.707 -5.255 14.836 1.00 74.19 87 ILE A C 1
ATOM 707 O O . ILE A 1 87 ? -5.477 -5.258 14.709 1.00 74.19 87 ILE A O 1
ATOM 711 N N . SER A 1 88 ? -7.365 -6.102 15.633 1.00 72.88 88 SER A N 1
ATOM 712 C CA . SER A 1 88 ? -6.710 -7.237 16.290 1.00 72.88 88 SER A CA 1
ATOM 713 C C . SER A 1 88 ? -6.051 -8.142 15.241 1.00 72.88 88 SER A C 1
ATOM 715 O O . SER A 1 88 ? -6.670 -8.380 14.206 1.00 72.88 88 SER A O 1
ATOM 717 N N . PRO A 1 89 ? -4.841 -8.682 15.476 1.00 70.12 89 PRO A N 1
ATOM 718 C CA . PRO A 1 89 ? -4.246 -9.688 14.595 1.00 70.12 89 PRO A CA 1
ATOM 719 C C . PRO A 1 89 ? -5.185 -10.860 14.266 1.00 70.12 89 PRO A C 1
ATOM 721 O O . PRO A 1 89 ? -5.166 -11.352 13.142 1.00 70.12 89 PRO A O 1
ATOM 724 N N . ASP A 1 90 ? -6.057 -11.251 15.199 1.00 74.75 90 ASP A N 1
ATOM 725 C CA . ASP A 1 90 ? -7.035 -12.334 15.002 1.00 74.75 90 ASP A CA 1
ATOM 726 C C . ASP A 1 90 ? -8.166 -11.961 14.027 1.00 74.75 90 ASP A C 1
ATOM 728 O O . ASP A 1 90 ? -8.761 -12.823 13.383 1.00 74.75 90 ASP A O 1
ATOM 732 N N . ASP A 1 91 ? -8.448 -10.663 13.890 1.00 74.25 91 ASP A N 1
ATOM 733 C CA . ASP A 1 91 ? -9.415 -10.107 12.940 1.00 74.25 91 ASP A CA 1
ATOM 734 C C . ASP A 1 91 ? -8.776 -9.790 11.578 1.00 74.25 91 ASP A C 1
ATOM 736 O O . ASP A 1 91 ? -9.455 -9.277 10.675 1.00 74.25 91 ASP A O 1
ATOM 740 N N . TRP A 1 92 ? -7.471 -10.042 11.406 1.00 71.88 92 TRP A N 1
ATOM 741 C CA . TRP A 1 92 ? -6.813 -9.753 10.141 1.00 71.88 92 TRP A CA 1
ATOM 742 C C . TRP A 1 92 ? -7.442 -10.586 9.027 1.00 71.88 92 TRP A C 1
ATOM 744 O O . TRP A 1 92 ? -7.615 -11.803 9.160 1.00 71.88 92 TRP A O 1
ATOM 754 N N . PRO A 1 93 ? -7.794 -9.955 7.894 1.00 68.19 93 PRO A N 1
ATOM 755 C CA . PRO A 1 93 ? -8.331 -10.699 6.776 1.00 68.19 93 PRO A CA 1
ATOM 756 C C . PRO A 1 93 ? -7.270 -11.698 6.318 1.00 68.19 93 PRO A C 1
ATOM 758 O O . PRO A 1 93 ? -6.188 -11.303 5.889 1.00 68.19 93 PRO A O 1
ATOM 761 N N . ALA A 1 94 ? -7.597 -12.991 6.384 1.00 69.38 94 ALA A N 1
ATOM 762 C CA . ALA A 1 94 ? -6.711 -14.019 5.859 1.00 69.38 94 ALA A CA 1
ATOM 763 C C . ALA A 1 94 ? -6.360 -13.677 4.401 1.00 69.38 94 ALA A C 1
ATOM 765 O O . ALA A 1 94 ? -7.285 -13.362 3.625 1.00 69.38 94 ALA A O 1
ATOM 766 N N . PRO A 1 95 ? -5.066 -13.723 4.024 1.00 63.66 95 PRO A N 1
ATOM 767 C CA . PRO A 1 95 ? -4.672 -13.501 2.647 1.00 63.66 95 PRO A CA 1
ATOM 768 C C . PRO A 1 95 ? -5.429 -14.497 1.761 1.00 63.66 95 PRO A C 1
ATOM 770 O O . PRO A 1 95 ? -5.704 -15.626 2.191 1.00 63.66 95 PRO A O 1
ATOM 773 N N . PRO A 1 96 ? -5.833 -14.092 0.548 1.00 61.22 96 PRO A N 1
ATOM 774 C CA . PRO A 1 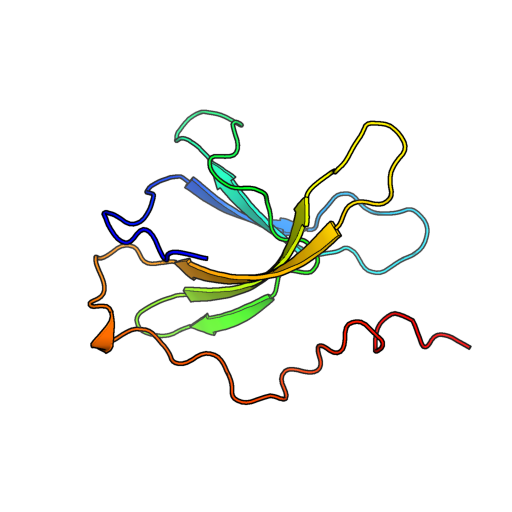96 ? -6.569 -14.979 -0.337 1.00 61.22 96 PRO A CA 1
ATOM 775 C C . PRO A 1 96 ? -5.779 -16.279 -0.539 1.00 61.22 96 PRO A C 1
ATOM 777 O O . PRO A 1 96 ? -4.589 -16.255 -0.861 1.00 61.22 96 PRO A O 1
ATOM 780 N N . ARG A 1 97 ? -6.441 -17.426 -0.329 1.00 59.12 97 ARG A N 1
ATOM 781 C CA . ARG A 1 97 ? -5.896 -18.733 -0.719 1.00 59.12 97 ARG A CA 1
ATOM 782 C C . ARG A 1 97 ? -5.651 -18.657 -2.228 1.00 59.12 97 ARG A C 1
ATOM 784 O O . ARG A 1 97 ? -6.544 -18.199 -2.933 1.00 59.12 97 ARG A O 1
ATOM 791 N N . ARG A 1 98 ? -4.426 -18.987 -2.666 1.00 52.97 98 ARG A N 1
ATOM 792 C CA . ARG A 1 98 ? -3.905 -18.884 -4.049 1.00 52.97 98 ARG A CA 1
ATOM 793 C C . ARG A 1 98 ? -5.011 -18.854 -5.116 1.00 52.97 98 ARG A C 1
ATOM 795 O O . ARG A 1 98 ? -5.831 -19.763 -5.157 1.00 52.97 98 ARG A O 1
ATOM 802 N N . GLY A 1 99 ? -5.004 -17.829 -5.974 1.00 49.62 99 GLY A N 1
ATOM 803 C CA . GLY A 1 99 ? -5.999 -17.701 -7.048 1.00 49.62 99 GLY A CA 1
ATOM 804 C C . GLY A 1 99 ? -6.347 -16.280 -7.501 1.00 49.62 99 GLY A C 1
ATOM 805 O O . GLY A 1 99 ? -7.233 -16.121 -8.326 1.00 49.62 99 GLY A O 1
ATOM 806 N N . THR A 1 100 ? -5.674 -15.229 -7.021 1.00 49.56 100 THR A N 1
ATOM 807 C CA . THR A 1 100 ? -5.935 -13.853 -7.498 1.00 49.56 100 THR A CA 1
ATOM 808 C C . THR A 1 100 ? -5.315 -13.541 -8.873 1.00 49.56 100 THR A C 1
ATOM 810 O O . THR A 1 100 ? -5.172 -12.365 -9.192 1.00 49.56 100 THR A O 1
ATOM 813 N N . GLY A 1 101 ? -4.896 -14.554 -9.649 1.00 45.06 101 GLY A N 1
ATOM 814 C CA . GLY A 1 101 ? -4.244 -14.368 -10.957 1.00 45.06 101 GLY A CA 1
ATOM 815 C C . GLY A 1 101 ? -2.942 -13.570 -10.875 1.00 45.06 101 GLY A C 1
ATOM 816 O O . GLY A 1 101 ? -2.740 -12.633 -11.636 1.00 45.06 101 GLY A O 1
ATOM 817 N N . PHE A 1 102 ? -2.129 -13.855 -9.856 1.00 48.91 102 PHE A N 1
ATOM 818 C CA . PHE A 1 102 ? -0.799 -13.271 -9.719 1.00 48.91 102 PHE A CA 1
ATOM 819 C C . PHE A 1 102 ? 0.200 -14.414 -9.593 1.00 48.91 102 PHE A C 1
ATOM 821 O O . PHE A 1 102 ? 0.541 -14.819 -8.470 1.00 48.91 102 PHE A O 1
ATOM 828 N N . ASP A 1 103 ? 0.582 -14.970 -10.738 1.00 51.72 103 ASP A N 1
ATOM 829 C CA . ASP A 1 103 ? 1.896 -15.565 -10.917 1.00 51.72 103 ASP A CA 1
ATOM 830 C C . ASP A 1 103 ? 2.860 -14.461 -11.372 1.00 51.72 103 ASP A C 1
ATOM 832 O O . ASP A 1 103 ? 2.511 -13.640 -12.215 1.00 51.72 103 ASP A O 1
ATOM 836 N N . ALA A 1 104 ? 4.070 -14.416 -10.814 1.00 46.78 104 ALA A N 1
ATOM 837 C CA . ALA A 1 104 ? 5.090 -13.503 -11.333 1.00 46.78 104 ALA A CA 1
ATOM 838 C C . ALA A 1 104 ? 5.444 -13.846 -12.794 1.00 46.78 104 ALA A C 1
ATOM 840 O O . ALA A 1 104 ? 5.936 -12.979 -13.504 1.00 46.78 104 ALA A O 1
ATOM 841 N N . ALA A 1 105 ? 5.159 -15.084 -13.220 1.00 48.38 105 ALA A N 1
ATOM 842 C CA . ALA A 1 105 ? 5.289 -15.557 -14.592 1.00 48.38 105 ALA A CA 1
ATOM 843 C C . ALA A 1 105 ? 4.085 -15.225 -15.502 1.00 48.38 105 ALA A C 1
ATOM 845 O O . ALA A 1 105 ? 4.229 -15.308 -16.718 1.00 48.38 105 ALA A O 1
ATOM 846 N N . ASP A 1 106 ? 2.921 -14.833 -14.961 1.00 46.81 106 ASP A N 1
ATOM 847 C CA . ASP A 1 106 ? 1.742 -14.496 -15.787 1.00 46.81 106 ASP A CA 1
ATOM 848 C C . ASP A 1 106 ? 1.947 -13.184 -16.571 1.00 46.81 106 ASP A C 1
ATOM 850 O O . ASP A 1 106 ? 1.288 -12.966 -17.585 1.00 46.81 106 ASP A O 1
ATOM 854 N N . ASP A 1 107 ? 2.869 -12.319 -16.129 1.00 48.78 107 ASP A N 1
ATOM 855 C CA . ASP A 1 107 ? 3.239 -11.083 -16.836 1.00 48.78 107 ASP A CA 1
ATOM 856 C C . ASP A 1 107 ? 4.368 -11.296 -17.874 1.00 48.78 107 ASP A C 1
ATOM 858 O O . ASP A 1 107 ? 4.591 -10.416 -18.703 1.00 48.78 107 ASP A O 1
ATOM 862 N N . ASP A 1 108 ? 5.038 -12.460 -17.883 1.00 41.75 108 ASP A N 1
ATOM 863 C CA . ASP A 1 108 ? 6.094 -12.809 -18.856 1.00 41.75 108 ASP A CA 1
ATOM 864 C C . ASP A 1 108 ? 5.554 -13.586 -20.080 1.00 41.75 108 ASP A C 1
ATOM 866 O O . ASP A 1 108 ? 6.305 -13.902 -21.003 1.00 41.75 108 ASP A O 1
ATOM 870 N N . 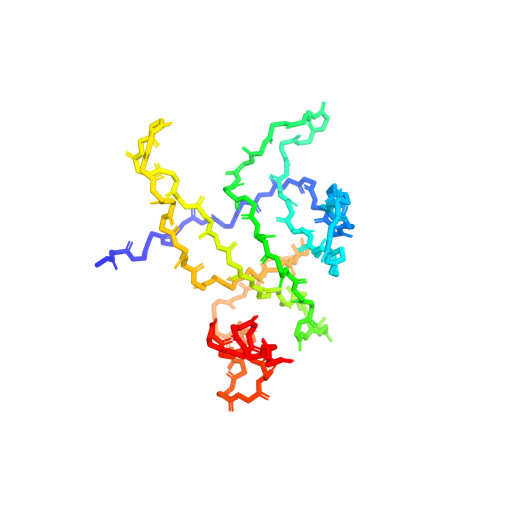ALA A 1 109 ? 4.250 -13.886 -20.126 1.00 35.47 109 ALA A N 1
ATOM 871 C CA . ALA A 1 109 ? 3.602 -14.556 -21.253 1.00 35.47 109 ALA A CA 1
ATOM 872 C C . ALA A 1 109 ? 2.933 -13.543 -22.199 1.00 35.47 109 ALA A C 1
ATOM 874 O O . ALA A 1 109 ? 1.710 -13.401 -22.234 1.00 35.47 109 ALA A O 1
ATOM 875 N N . ILE A 1 110 ? 3.748 -12.842 -22.985 1.00 33.94 110 ILE A N 1
ATOM 876 C CA . ILE A 1 110 ? 3.324 -12.267 -24.266 1.00 33.94 110 ILE A CA 1
ATOM 877 C C . ILE A 1 110 ? 4.232 -12.892 -25.331 1.00 33.94 110 ILE A C 1
ATOM 879 O O . ILE A 1 110 ? 5.400 -12.522 -25.437 1.00 33.94 110 ILE A O 1
ATOM 883 N N . GLU A 1 111 ? 3.695 -13.883 -26.050 1.00 34.66 111 GLU A N 1
ATOM 884 C CA . GLU A 1 111 ? 4.185 -14.289 -27.380 1.00 34.66 111 GLU A CA 1
ATOM 885 C C . GLU A 1 111 ? 3.832 -13.221 -28.424 1.00 34.66 111 GLU A C 1
ATOM 887 O O . GLU A 1 111 ? 2.708 -12.667 -28.346 1.00 34.66 111 GLU A O 1
#

Foldseek 3Di:
DDPDDDDDDDADWDWAFDDDDPDDDGWIKIFGDHYPDPDTPDQIFTNKDQPDDDQWTKIWGWRWADPDPPDGTDTDIDIDTHHPDDDDPVRPDDDDDPDPQDDVCSVVPDD

Radius of gyration: 15.29 Å; chains: 1; bounding box: 38×36×45 Å

pLDDT: mean 74.53, std 18.62, range [26.73, 94.44]